Protein AF-A0A2K3LBH2-F1 (afdb_monomer_lite)

Foldseek 3Di:
DPPQDKAFLVNVVVPQDQLNDPQVPDPDHPVRVVVCCVVPPDDDDPDPCPVVVVVVPDDDDDPDDCPDGRGIGDDNDPQLAPDPPQPAQWEDQDPFWIWHDDQQWIWIAGNVVRDIDTDDGQQAFDADPDDDVPGPRSGDHRFAFRHWDDYPNWIWTAGPVGDIDIDD

Sequence (168 aa):
ENRITDTTAAEARRGKDIQGIPWDRLSISREKYRQTRLEQYKNYENIAQSGELSEKECKVTQKGGLYYDFWQNTRSVKSTILHFQLRNLVWSTSKHDVYLVAHYSIVHWSSLSSKRSEVLNVSGHVAPCEKHPGSLLEGFTQTQISTLAVRDNLLIAGGFQGELICKA

Structure (mmCIF, N/CA/C/O backbone):
data_AF-A0A2K3LBH2-F1
#
_entry.id   AF-A0A2K3LBH2-F1
#
loop_
_atom_site.group_PDB
_atom_site.id
_atom_site.type_symbol
_atom_site.label_atom_id
_atom_site.label_alt_id
_atom_site.label_comp_id
_atom_site.label_asym_id
_atom_site.label_entity_id
_atom_site.label_seq_id
_atom_site.pdbx_PDB_ins_code
_atom_site.Cartn_x
_atom_site.Cartn_y
_atom_site.Cartn_z
_atom_site.occupancy
_atom_site.B_iso_or_equiv
_atom_site.auth_seq_id
_atom_site.auth_comp_id
_atom_site.auth_asym_id
_atom_site.auth_atom_id
_atom_site.pdbx_PDB_model_num
ATOM 1 N N . GLU A 1 1 ? 1.708 -20.781 20.182 1.00 43.53 1 GLU A N 1
ATOM 2 C CA . GLU A 1 1 ? 1.486 -19.817 19.081 1.00 43.53 1 GLU A CA 1
ATOM 3 C C . GLU A 1 1 ? 0.213 -19.013 19.346 1.00 43.53 1 GLU A C 1
ATOM 5 O O . GLU A 1 1 ? -0.862 -19.596 19.395 1.00 43.53 1 GLU A O 1
ATOM 10 N N . ASN A 1 2 ? 0.300 -17.700 19.576 1.00 52.00 2 ASN A N 1
ATOM 11 C CA . ASN A 1 2 ? -0.896 -16.853 19.696 1.00 52.00 2 ASN A CA 1
ATOM 12 C C . ASN A 1 2 ? -1.405 -16.531 18.282 1.00 52.00 2 ASN A C 1
ATOM 14 O O . ASN A 1 2 ? -0.934 -15.578 17.660 1.00 52.00 2 ASN A O 1
ATOM 18 N N . ARG A 1 3 ? -2.339 -17.331 17.752 1.00 59.28 3 ARG A N 1
ATOM 19 C CA . ARG A 1 3 ? -3.054 -16.970 16.519 1.00 59.28 3 ARG A CA 1
ATOM 20 C C . ARG A 1 3 ? -3.804 -15.660 16.765 1.00 59.28 3 ARG A C 1
ATOM 22 O O . ARG A 1 3 ? -4.630 -15.579 17.667 1.00 59.28 3 ARG A O 1
ATOM 29 N N . ILE A 1 4 ? -3.500 -14.629 15.982 1.00 69.75 4 ILE A N 1
ATOM 30 C CA . ILE A 1 4 ? -4.265 -13.379 15.970 1.00 69.75 4 ILE A CA 1
ATOM 31 C C . ILE A 1 4 ? -5.590 -13.685 15.259 1.00 69.75 4 ILE A C 1
ATOM 33 O O . ILE A 1 4 ? -5.588 -14.055 14.090 1.00 69.75 4 ILE A O 1
ATOM 37 N N . THR A 1 5 ? -6.712 -13.611 15.975 1.00 81.19 5 THR A N 1
ATOM 38 C CA . THR A 1 5 ? -7.983 -14.235 15.567 1.00 81.19 5 THR A CA 1
ATOM 39 C C . THR A 1 5 ? -9.000 -13.288 14.930 1.00 81.19 5 THR A C 1
ATOM 41 O O . THR A 1 5 ? -10.082 -13.227 15.477 1.00 81.19 5 THR A O 1
ATOM 44 N N . ASP A 1 6 ? -8.732 -12.563 13.836 1.00 89.94 6 ASP A N 1
ATOM 45 C CA . ASP A 1 6 ? -9.714 -11.704 13.113 1.00 89.94 6 ASP A CA 1
ATOM 46 C C . ASP A 1 6 ? -10.703 -10.890 14.006 1.00 89.94 6 ASP A C 1
ATOM 48 O O . ASP A 1 6 ? -10.609 -10.845 15.232 1.00 89.94 6 ASP A O 1
ATOM 52 N N . THR A 1 7 ? -11.605 -10.105 13.439 1.00 92.31 7 THR A N 1
ATOM 53 C CA . THR A 1 7 ? -12.731 -9.557 14.213 1.00 92.31 7 THR A CA 1
ATOM 54 C C . THR A 1 7 ? -13.940 -9.526 13.300 1.00 92.31 7 THR A C 1
ATOM 56 O O . THR A 1 7 ? -13.929 -8.837 12.282 1.00 92.31 7 THR A O 1
ATOM 59 N N . THR A 1 8 ? -14.977 -10.282 13.647 1.00 93.25 8 THR A N 1
ATOM 60 C CA . THR A 1 8 ? -16.268 -10.259 12.946 1.00 93.25 8 THR A CA 1
ATOM 61 C C . THR A 1 8 ? -17.144 -9.109 13.444 1.00 93.25 8 THR A C 1
ATOM 63 O O . THR A 1 8 ? -16.997 -8.656 14.582 1.00 93.25 8 THR A O 1
ATOM 66 N N . ALA A 1 9 ? -18.121 -8.682 12.640 1.00 94.44 9 ALA A N 1
ATOM 67 C CA . ALA A 1 9 ? -19.131 -7.700 13.045 1.00 94.44 9 ALA A CA 1
ATOM 68 C C . ALA A 1 9 ? -19.820 -8.057 14.372 1.00 94.44 9 ALA A C 1
ATOM 70 O O . ALA A 1 9 ? -20.019 -7.204 15.236 1.00 94.44 9 ALA A O 1
ATOM 71 N N . ALA A 1 10 ? -20.163 -9.335 14.558 1.00 94.94 10 ALA A N 1
ATOM 72 C CA . ALA A 1 10 ? -20.833 -9.807 15.764 1.00 94.94 10 ALA A CA 1
ATOM 73 C C . ALA A 1 10 ? -19.939 -9.697 17.009 1.00 94.94 10 ALA A C 1
ATOM 75 O O . ALA A 1 10 ? -20.420 -9.320 18.074 1.00 94.94 10 ALA A O 1
ATOM 76 N N . GLU A 1 11 ? -18.645 -10.002 16.892 1.00 94.25 11 GLU A N 1
ATOM 77 C CA . GLU A 1 11 ? -17.693 -9.821 17.992 1.00 94.25 11 GLU A CA 1
ATOM 78 C C . GLU A 1 11 ? -17.433 -8.343 18.292 1.00 94.25 11 GLU A C 1
ATOM 80 O O . GLU A 1 11 ? -17.377 -7.969 19.462 1.00 94.25 11 GLU A O 1
ATOM 85 N N . ALA A 1 12 ? -17.319 -7.503 17.259 1.00 93.75 12 ALA A N 1
ATOM 86 C CA . ALA A 1 12 ? -17.156 -6.063 17.428 1.00 93.75 12 ALA A CA 1
ATOM 87 C C . ALA A 1 12 ? -18.339 -5.444 18.181 1.00 93.75 12 ALA A C 1
ATOM 89 O O . ALA A 1 12 ? -18.143 -4.685 19.129 1.00 93.75 12 ALA A O 1
ATOM 90 N N . ARG A 1 13 ? -19.572 -5.845 17.837 1.00 93.88 13 ARG A N 1
ATOM 91 C CA . ARG A 1 13 ? -20.789 -5.446 18.564 1.00 93.88 13 ARG A CA 1
ATOM 92 C C . ARG A 1 13 ? -20.813 -5.922 20.020 1.00 93.88 13 ARG A C 1
ATOM 94 O O . ARG A 1 13 ? -21.436 -5.273 20.850 1.00 93.88 13 ARG A O 1
ATOM 101 N N . ARG A 1 14 ? -20.113 -7.014 20.347 1.00 95.06 14 ARG A N 1
ATOM 102 C CA . ARG A 1 14 ? -19.908 -7.492 21.729 1.00 95.06 14 ARG A CA 1
ATOM 103 C C . ARG A 1 14 ? -18.727 -6.824 22.447 1.00 95.06 14 ARG A C 1
ATOM 105 O O . ARG A 1 14 ? -18.403 -7.219 23.560 1.00 95.06 14 ARG A O 1
ATOM 112 N N . GLY A 1 15 ? -18.077 -5.837 21.829 1.00 90.94 15 GLY A N 1
ATOM 113 C CA . GLY A 1 15 ? -16.992 -5.064 22.437 1.00 90.94 15 GLY A CA 1
ATOM 114 C C . GLY A 1 15 ? -15.575 -5.530 22.090 1.00 90.94 15 GLY A C 1
ATOM 115 O O . GLY A 1 15 ? -14.619 -4.928 22.577 1.00 90.94 15 GLY A O 1
ATOM 116 N N . LYS A 1 16 ? -15.396 -6.546 21.230 1.00 91.88 16 LYS A N 1
ATOM 117 C CA . LYS A 1 16 ? -14.061 -6.898 20.710 1.00 91.88 16 LYS A CA 1
ATOM 118 C C . LYS A 1 16 ? -13.539 -5.745 19.849 1.00 91.88 16 LYS A C 1
ATOM 120 O O . LYS A 1 16 ? -14.266 -5.190 19.029 1.00 91.88 16 LYS A O 1
ATOM 125 N N . ASP A 1 17 ? -12.273 -5.378 20.013 1.00 92.88 17 ASP A N 1
ATOM 126 C CA . ASP A 1 17 ? -11.684 -4.289 19.234 1.00 92.88 17 ASP A CA 1
ATOM 127 C C . ASP A 1 17 ? -11.667 -4.623 17.727 1.00 92.88 17 ASP A C 1
ATOM 129 O O . ASP A 1 17 ? -11.306 -5.730 17.320 1.00 92.88 17 ASP A O 1
ATOM 133 N N . ILE A 1 18 ? -12.050 -3.660 16.881 1.00 92.56 18 ILE A N 1
ATOM 134 C CA . ILE A 1 18 ? -12.141 -3.849 15.422 1.00 92.56 18 ILE A CA 1
ATOM 135 C C . ILE A 1 18 ? -10.771 -4.049 14.762 1.00 92.56 18 ILE A C 1
ATOM 137 O O . ILE A 1 18 ? -10.670 -4.755 13.766 1.00 92.56 18 ILE A O 1
ATOM 141 N N . GLN A 1 19 ? -9.699 -3.494 15.332 1.00 89.81 19 GLN A N 1
ATOM 142 C CA . GLN A 1 19 ? -8.308 -3.759 14.934 1.00 89.81 19 GLN A CA 1
ATOM 143 C C . GLN A 1 19 ? -7.758 -5.007 15.658 1.00 89.81 19 GLN A C 1
ATOM 145 O O . GLN A 1 19 ? -6.680 -5.519 15.346 1.00 89.81 19 GLN A O 1
ATOM 150 N N . GLY A 1 20 ? -8.534 -5.506 16.623 1.00 89.88 20 GLY A N 1
ATOM 151 C CA . GLY A 1 20 ? -8.258 -6.599 17.539 1.00 89.88 20 GLY A CA 1
ATOM 152 C C . GLY A 1 20 ? -6.989 -6.387 18.356 1.00 89.88 20 GLY A C 1
ATOM 153 O O . GLY A 1 20 ? -6.244 -7.341 18.600 1.00 89.88 20 GLY A O 1
ATOM 154 N N . ILE A 1 21 ? -6.751 -5.137 18.752 1.00 90.12 21 ILE A N 1
ATOM 155 C CA . ILE A 1 21 ? -5.731 -4.779 19.735 1.00 90.12 21 ILE A CA 1
ATOM 156 C C . ILE A 1 21 ? -6.101 -5.453 21.069 1.00 90.12 21 ILE A C 1
ATOM 158 O O . ILE A 1 21 ? -7.233 -5.283 21.533 1.00 90.12 21 ILE A O 1
ATOM 162 N N . PRO A 1 22 ? -5.189 -6.224 21.689 1.00 91.06 22 PRO A N 1
ATOM 163 C CA . PRO A 1 22 ? -5.449 -6.897 22.958 1.00 91.06 22 PRO A CA 1
ATOM 164 C C . PRO A 1 22 ? -5.274 -5.913 24.121 1.00 91.06 22 PRO A C 1
ATOM 166 O O . PRO A 1 22 ? -4.266 -5.941 24.826 1.00 91.06 22 PRO A O 1
ATOM 169 N N . TRP A 1 23 ? -6.229 -4.993 24.279 1.00 93.00 23 TRP A N 1
ATOM 170 C CA . TRP A 1 23 ? -6.195 -3.939 25.303 1.00 93.00 23 TRP A CA 1
ATOM 171 C C . TRP A 1 23 ? -6.051 -4.484 26.733 1.00 93.00 23 TRP A C 1
ATOM 173 O O . TRP A 1 23 ? -5.451 -3.824 27.572 1.00 93.00 23 TRP A O 1
ATOM 183 N N . ASP A 1 24 ? -6.533 -5.701 26.988 1.00 90.56 24 ASP A N 1
ATOM 184 C CA . ASP A 1 24 ? -6.398 -6.445 28.247 1.00 90.56 24 ASP A CA 1
ATOM 185 C C . ASP A 1 24 ? -4.945 -6.801 28.602 1.00 90.56 24 ASP A C 1
ATOM 187 O O . ASP A 1 24 ? -4.619 -6.995 29.770 1.00 90.56 24 ASP A O 1
ATOM 191 N N . ARG A 1 25 ? -4.064 -6.877 27.598 1.00 92.56 25 ARG A N 1
ATOM 192 C CA . ARG A 1 25 ? -2.637 -7.197 27.763 1.00 92.56 25 ARG A CA 1
ATOM 193 C C . ARG A 1 25 ? -1.744 -5.959 27.797 1.00 92.56 25 ARG A C 1
ATOM 195 O O . ARG A 1 25 ? -0.531 -6.093 27.947 1.00 92.56 25 ARG A O 1
ATOM 202 N N . LEU A 1 26 ? -2.314 -4.772 27.595 1.00 93.38 26 LEU A N 1
ATOM 203 C CA . LEU A 1 26 ? -1.588 -3.507 27.585 1.00 93.38 26 LEU A CA 1
ATOM 204 C C . LEU A 1 26 ? -1.733 -2.806 28.938 1.00 93.38 26 LEU A C 1
ATOM 206 O O . LEU A 1 26 ? -2.722 -2.962 29.643 1.00 93.38 26 LEU A O 1
ATOM 210 N N . SER A 1 27 ? -0.760 -1.966 29.283 1.00 95.12 27 SER A N 1
ATOM 211 C CA . SER A 1 27 ? -0.798 -1.133 30.494 1.00 95.12 27 SER A CA 1
ATOM 212 C C . SER A 1 27 ? -1.722 0.090 30.379 1.00 95.12 27 SER A C 1
ATOM 214 O O . SER A 1 27 ? -1.781 0.916 31.290 1.00 95.12 27 SER A O 1
ATOM 216 N N . ILE A 1 28 ? -2.428 0.240 29.255 1.00 95.06 28 ILE A N 1
ATOM 217 C CA . ILE A 1 28 ? -3.282 1.384 28.942 1.00 95.06 28 ILE A CA 1
ATOM 218 C C . ILE A 1 28 ? -4.614 0.901 28.372 1.00 95.06 28 ILE A C 1
ATOM 220 O O . ILE A 1 28 ? -4.652 0.017 27.517 1.00 95.06 28 ILE A O 1
ATOM 224 N N . SER A 1 29 ? -5.713 1.502 28.829 1.00 94.50 29 SER A N 1
ATOM 225 C CA . SER A 1 29 ? -7.028 1.245 28.249 1.00 94.50 29 SER A CA 1
ATOM 226 C C . SER A 1 29 ? -7.173 1.914 26.883 1.00 94.50 29 SER A C 1
ATOM 228 O O . SER A 1 29 ? -6.488 2.891 26.557 1.00 94.50 29 SER A O 1
ATOM 230 N N . ARG A 1 30 ? -8.129 1.422 26.094 1.00 93.56 30 ARG A N 1
ATOM 231 C CA . ARG A 1 30 ? -8.486 2.004 24.797 1.00 93.56 30 ARG A CA 1
ATOM 232 C C . ARG A 1 30 ? -8.877 3.476 24.922 1.00 93.56 30 ARG A C 1
ATOM 234 O O . ARG A 1 30 ? -8.470 4.300 24.103 1.00 93.56 30 ARG A O 1
ATOM 241 N N . GLU A 1 31 ? -9.654 3.806 25.947 1.00 94.25 31 GLU A N 1
ATOM 242 C CA . GLU A 1 31 ? -10.161 5.150 26.223 1.00 94.25 31 GLU A CA 1
ATOM 243 C C . GLU A 1 31 ? -9.008 6.102 26.533 1.00 94.25 31 GLU A C 1
ATOM 245 O O . GLU A 1 31 ? -8.910 7.168 25.923 1.00 94.25 31 GLU A O 1
ATOM 250 N N . LYS A 1 32 ? -8.090 5.683 27.413 1.00 95.75 32 LYS A N 1
ATOM 251 C CA . LYS A 1 32 ? -6.928 6.491 27.790 1.00 95.75 32 LYS A CA 1
ATOM 252 C C . LYS A 1 32 ? -5.983 6.686 26.607 1.00 95.75 32 LYS A C 1
ATOM 254 O O . LYS A 1 32 ? -5.549 7.806 26.362 1.00 95.75 32 LYS A O 1
ATOM 259 N N . TYR A 1 33 ? -5.735 5.640 25.816 1.00 94.81 33 TYR A N 1
ATOM 260 C CA . TYR A 1 33 ? -4.938 5.755 24.592 1.00 94.81 33 TYR A CA 1
ATOM 261 C C . TYR A 1 33 ? -5.563 6.741 23.596 1.00 94.81 33 TYR A C 1
ATOM 263 O O . TYR A 1 33 ? -4.871 7.599 23.046 1.00 94.81 33 TYR A O 1
ATOM 271 N N . ARG A 1 34 ? -6.886 6.663 23.385 1.00 93.25 34 ARG A N 1
ATOM 272 C CA . ARG A 1 34 ? -7.616 7.593 22.511 1.00 93.25 34 ARG A CA 1
ATOM 273 C C . ARG A 1 34 ? -7.505 9.034 23.007 1.00 93.25 34 ARG A C 1
ATOM 275 O O . ARG A 1 34 ? -7.292 9.916 22.182 1.00 93.25 34 ARG A O 1
ATOM 282 N N . GLN A 1 35 ? -7.641 9.266 24.311 1.00 95.94 35 GLN A N 1
ATOM 283 C CA . GLN A 1 35 ? -7.497 10.596 24.900 1.00 95.94 35 GLN A CA 1
ATOM 284 C C . GLN A 1 35 ? -6.091 11.158 24.667 1.00 95.94 35 GLN A C 1
ATOM 286 O O . GLN A 1 35 ? -5.957 12.226 24.075 1.00 95.94 35 GLN A O 1
ATOM 291 N N . THR A 1 36 ? -5.047 10.405 25.023 1.00 95.25 36 THR A N 1
ATOM 292 C CA . THR A 1 36 ? -3.654 10.824 24.800 1.00 95.25 36 THR A CA 1
ATOM 293 C C . THR A 1 36 ? -3.389 11.134 23.328 1.00 95.25 36 THR A C 1
ATOM 295 O O . THR A 1 36 ? -2.743 12.127 23.005 1.00 95.25 36 THR A O 1
ATOM 298 N N . ARG A 1 37 ? -3.938 10.330 22.411 1.00 93.12 37 ARG A N 1
ATOM 299 C CA . ARG A 1 37 ? -3.818 10.569 20.969 1.00 93.12 37 ARG A CA 1
ATOM 300 C C . ARG A 1 37 ? -4.539 11.843 20.530 1.00 93.12 37 ARG A C 1
ATOM 302 O O . ARG A 1 37 ? -4.050 12.496 19.629 1.00 93.12 37 ARG A O 1
ATOM 309 N N . LEU A 1 38 ? -5.669 12.220 21.121 1.00 91.62 38 LEU A N 1
ATOM 310 C CA . LEU A 1 38 ? -6.335 13.489 20.788 1.00 91.62 38 LEU A CA 1
ATOM 311 C C . LEU A 1 38 ? -5.560 14.710 21.298 1.00 91.62 38 LEU A C 1
ATOM 313 O O . LEU A 1 38 ? -5.564 15.741 20.640 1.00 91.62 38 LEU A O 1
ATOM 317 N N . GLU A 1 39 ? -4.891 14.584 22.441 1.00 93.69 39 GLU A N 1
ATOM 318 C CA . GLU A 1 39 ? -4.144 15.682 23.065 1.00 93.69 39 GLU A CA 1
ATOM 319 C C . GLU A 1 39 ? -2.757 15.887 22.439 1.00 93.69 39 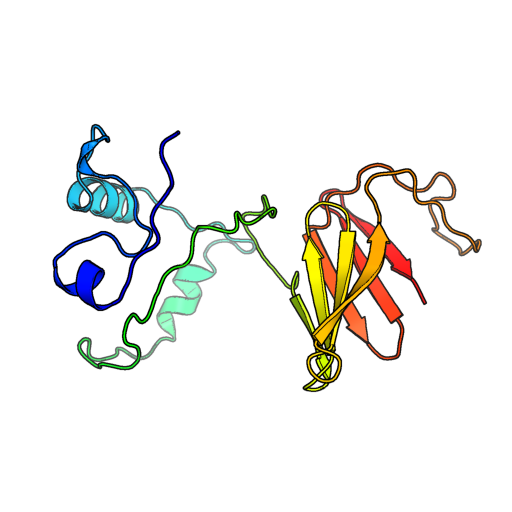GLU A C 1
ATOM 321 O O . GLU A 1 39 ? -2.292 17.016 22.306 1.00 93.69 39 GLU A O 1
ATOM 326 N N . GLN A 1 40 ? -2.077 14.798 22.070 1.00 93.31 40 GLN A N 1
ATOM 327 C CA . GLN A 1 40 ? -0.659 14.837 21.698 1.00 93.31 40 GLN A CA 1
ATOM 328 C C . GLN A 1 40 ? -0.394 14.623 20.207 1.00 93.31 40 GLN A C 1
ATOM 330 O O . GLN A 1 40 ? 0.706 14.920 19.736 1.00 93.31 40 GLN A O 1
ATOM 335 N N . TYR A 1 41 ? -1.351 14.079 19.451 1.00 88.50 41 TYR A N 1
ATOM 336 C CA . TYR A 1 41 ? -1.118 13.774 18.043 1.00 88.50 41 TYR A CA 1
ATOM 337 C C . TYR A 1 41 ? -1.035 15.051 17.213 1.00 88.50 41 TYR A C 1
ATOM 339 O O . TYR A 1 41 ? -1.963 15.855 17.183 1.00 88.50 41 TYR A O 1
ATOM 347 N N . LYS A 1 42 ? 0.068 15.186 16.480 1.00 84.81 42 LYS A N 1
ATOM 348 C CA . LYS A 1 42 ? 0.252 16.217 15.464 1.00 84.81 42 LYS A CA 1
ATOM 349 C C . LYS A 1 42 ? 0.293 15.547 14.100 1.00 84.81 42 LYS A C 1
ATOM 351 O O . LYS A 1 42 ? 1.034 14.580 13.909 1.00 84.81 42 LYS A O 1
ATOM 356 N N . ASN A 1 43 ? -0.517 16.046 13.170 1.00 82.19 43 ASN A N 1
ATOM 357 C CA . ASN A 1 43 ? -0.462 15.591 11.787 1.00 82.19 43 ASN A CA 1
ATOM 358 C C . ASN A 1 43 ? 0.912 15.921 11.199 1.00 82.19 43 ASN A C 1
ATOM 360 O O . ASN A 1 43 ? 1.473 16.984 11.460 1.00 82.19 43 ASN A O 1
ATOM 364 N N . TYR A 1 44 ? 1.436 15.010 10.386 1.00 82.38 44 TYR A N 1
ATOM 365 C CA . TYR A 1 44 ? 2.530 15.358 9.495 1.00 82.38 44 TYR A CA 1
ATOM 366 C C . TYR A 1 44 ? 1.977 16.237 8.373 1.00 82.38 44 TYR A C 1
ATOM 368 O O . TYR A 1 44 ? 1.008 15.857 7.712 1.00 82.38 44 TYR A O 1
ATOM 376 N N . GLU A 1 45 ? 2.614 17.376 8.131 1.00 83.06 45 GLU A N 1
ATOM 377 C CA . GLU A 1 45 ? 2.213 18.312 7.090 1.00 83.06 45 GLU A CA 1
ATOM 378 C C . GLU A 1 45 ? 3.384 18.575 6.140 1.00 83.06 45 GLU A C 1
ATOM 380 O O . GLU A 1 45 ? 4.473 18.942 6.573 1.00 83.06 45 GLU A O 1
ATOM 385 N N . ASN A 1 46 ? 3.153 18.407 4.832 1.00 81.31 46 ASN A N 1
ATOM 386 C CA . ASN A 1 46 ? 4.114 18.831 3.803 1.00 81.31 46 ASN A CA 1
ATOM 387 C C . ASN A 1 46 ? 4.155 20.363 3.669 1.00 81.31 46 ASN A C 1
ATOM 389 O O . ASN A 1 46 ? 5.179 20.930 3.303 1.00 81.31 46 ASN A O 1
ATOM 393 N N . ILE A 1 47 ? 3.020 21.019 3.936 1.00 85.81 47 ILE A N 1
ATOM 394 C CA . ILE A 1 47 ? 2.853 22.472 3.928 1.00 85.81 47 ILE A CA 1
ATOM 395 C C . ILE A 1 47 ? 2.392 22.864 5.325 1.00 85.81 47 ILE A C 1
ATOM 397 O O . ILE A 1 47 ? 1.352 22.382 5.781 1.00 85.81 47 ILE A O 1
ATOM 401 N N . ALA A 1 48 ? 3.161 23.726 5.986 1.00 87.75 48 ALA A N 1
ATOM 402 C CA . ALA A 1 48 ? 2.852 24.178 7.335 1.00 87.75 48 ALA A CA 1
ATOM 403 C C . ALA A 1 48 ? 1.422 24.737 7.422 1.00 87.75 48 ALA A C 1
ATOM 405 O O . ALA A 1 48 ? 1.011 25.529 6.574 1.00 87.75 48 ALA A O 1
ATOM 406 N N . GLN A 1 49 ? 0.686 24.322 8.454 1.00 84.75 49 GLN A N 1
ATOM 407 C CA . GLN A 1 49 ? -0.683 24.747 8.772 1.00 84.75 49 GLN A CA 1
ATOM 408 C C . GLN A 1 49 ? -1.743 24.340 7.737 1.00 84.75 49 GLN A C 1
ATOM 410 O O . GLN A 1 49 ? -2.870 24.834 7.777 1.00 84.75 49 GLN A O 1
ATOM 415 N N . SER A 1 50 ? -1.429 23.433 6.809 1.00 85.38 50 SER A N 1
ATOM 416 C CA . SER A 1 50 ? -2.379 23.014 5.766 1.00 85.38 50 SER A CA 1
ATOM 417 C C . SER A 1 50 ? -3.676 22.413 6.321 1.00 85.38 50 SER A C 1
ATOM 419 O O . SER A 1 50 ? -4.743 22.661 5.753 1.00 85.38 50 SER A O 1
ATOM 421 N N . GLY A 1 51 ? -3.623 21.678 7.436 1.00 81.88 51 GLY A N 1
ATOM 422 C CA . GLY A 1 51 ? -4.816 21.148 8.097 1.00 81.88 51 GLY A CA 1
ATOM 423 C C . GLY A 1 51 ? -5.719 22.252 8.651 1.00 81.88 51 GLY A C 1
ATOM 424 O O . GLY A 1 51 ? -6.905 22.294 8.326 1.00 81.88 51 GLY A O 1
ATOM 425 N N . GLU A 1 52 ? -5.146 23.180 9.421 1.00 81.81 52 GLU A N 1
ATOM 426 C CA . GLU A 1 52 ? -5.872 24.304 10.038 1.00 81.81 52 GLU A CA 1
ATOM 427 C C . GLU A 1 52 ? -6.481 25.250 8.994 1.00 81.81 52 GLU A C 1
ATOM 429 O O . GLU A 1 52 ? -7.591 25.759 9.168 1.00 81.81 52 GLU A O 1
ATOM 434 N N . LEU A 1 53 ? -5.766 25.489 7.891 1.00 82.94 53 LEU A N 1
ATOM 435 C CA . LEU A 1 53 ? -6.262 26.315 6.791 1.00 82.94 53 LEU A CA 1
ATOM 436 C C . LEU A 1 53 ? -7.434 25.644 6.062 1.00 82.94 53 LEU A C 1
ATOM 438 O O . LEU A 1 53 ? -8.395 26.330 5.718 1.00 82.94 53 LEU A O 1
ATOM 442 N N . SER A 1 54 ? -7.391 24.319 5.886 1.00 76.44 54 SER A N 1
ATOM 443 C CA . SER A 1 54 ? -8.451 23.551 5.212 1.00 76.44 54 SER A CA 1
ATOM 444 C C . SER A 1 54 ? -9.721 23.406 6.059 1.00 76.44 54 SER A C 1
ATOM 446 O O . SER A 1 54 ? -10.828 23.314 5.527 1.00 76.44 54 SER A O 1
ATOM 448 N N . GLU A 1 55 ? -9.591 23.393 7.388 1.00 71.31 55 GLU A N 1
ATOM 449 C CA . GLU A 1 55 ? -10.725 23.228 8.307 1.00 71.31 55 GLU A CA 1
ATOM 450 C C . GLU A 1 55 ? -11.739 24.380 8.194 1.00 71.31 55 GLU A C 1
ATOM 452 O O . GLU A 1 55 ? -12.943 24.171 8.358 1.00 71.31 55 GLU A O 1
ATOM 457 N N . LYS A 1 56 ? -11.279 25.578 7.809 1.00 62.59 56 LYS A N 1
ATOM 458 C CA . LYS A 1 56 ? -12.115 26.780 7.651 1.00 62.59 56 LYS A CA 1
ATOM 459 C C . LYS A 1 56 ? -13.135 26.689 6.509 1.00 62.59 56 LYS A C 1
ATOM 461 O O . LYS A 1 56 ? -14.085 27.467 6.499 1.00 62.59 56 LYS A O 1
ATOM 466 N N . GLU A 1 57 ? -12.981 25.743 5.582 1.00 69.31 57 GLU A N 1
ATOM 467 C CA . GLU A 1 57 ? -13.893 25.561 4.440 1.00 69.31 57 GLU A CA 1
ATOM 468 C C . GLU A 1 57 ? -14.892 24.402 4.623 1.00 69.31 57 GLU A C 1
ATOM 470 O O . GLU A 1 57 ? -15.796 24.209 3.804 1.00 69.31 57 GLU A O 1
ATOM 475 N N . CYS A 1 58 ? -14.779 23.620 5.701 1.00 73.44 58 CYS A N 1
ATOM 476 C CA . CYS A 1 58 ? -15.641 22.459 5.913 1.00 73.44 58 CYS A CA 1
ATOM 477 C C . CYS A 1 58 ? -17.023 22.849 6.464 1.00 73.44 58 CYS A C 1
ATOM 479 O O . CYS A 1 58 ? -17.149 23.485 7.510 1.00 73.44 58 CYS A O 1
ATOM 481 N N . LYS A 1 59 ? -18.097 22.394 5.803 1.00 80.62 59 LYS A N 1
ATOM 482 C CA . LYS A 1 59 ? -19.465 22.527 6.333 1.00 80.62 59 LYS A CA 1
ATOM 483 C C . LYS A 1 59 ? -19.616 21.694 7.606 1.00 80.62 59 LYS A C 1
ATOM 485 O O . LYS A 1 59 ? -19.290 20.508 7.617 1.00 80.62 59 LYS A O 1
ATOM 490 N N . VAL A 1 60 ? -20.178 22.291 8.657 1.00 79.62 60 VAL A N 1
ATOM 491 C CA . VAL A 1 60 ? -20.532 21.567 9.886 1.00 79.62 60 VAL A CA 1
ATOM 492 C C . VAL A 1 60 ? -21.559 20.483 9.549 1.00 79.62 60 VAL A C 1
ATOM 494 O O . VAL A 1 60 ? -22.609 20.768 8.975 1.00 79.62 60 VAL A O 1
ATOM 497 N N . THR A 1 61 ? -21.257 19.233 9.900 1.00 79.12 61 THR A N 1
ATOM 498 C CA . THR A 1 61 ? -22.135 18.081 9.656 1.00 79.12 61 THR A CA 1
ATOM 499 C C . THR A 1 61 ? -22.739 17.568 10.960 1.00 79.12 61 THR A C 1
ATOM 501 O O . THR A 1 61 ? -22.105 17.593 12.017 1.00 79.12 61 THR A O 1
ATOM 504 N N . GLN A 1 62 ? -23.984 17.090 10.897 1.00 83.81 62 GLN A N 1
ATOM 505 C CA . GLN A 1 62 ? -24.605 16.410 12.030 1.00 83.81 62 GLN A CA 1
ATOM 506 C C . GLN A 1 62 ? -23.991 15.016 12.192 1.00 83.81 62 GLN A C 1
ATOM 508 O O . GLN A 1 62 ? -23.953 14.215 11.256 1.00 83.81 62 GLN A O 1
ATOM 513 N N . LYS A 1 63 ? -23.503 14.725 13.398 1.00 82.56 63 LYS A N 1
ATOM 514 C CA . LYS A 1 63 ? -23.011 13.393 13.767 1.00 82.56 63 LYS A CA 1
ATOM 515 C C . LYS A 1 63 ? -24.200 12.442 13.950 1.00 82.56 63 LYS A C 1
ATOM 517 O O . LYS A 1 63 ? -25.268 12.873 14.365 1.00 82.56 63 LYS A O 1
ATOM 522 N N . GLY A 1 64 ? -23.996 11.149 13.690 1.00 80.81 64 GLY A N 1
ATOM 523 C CA . GLY A 1 64 ? -24.995 10.098 13.949 1.00 80.81 64 GLY A CA 1
ATOM 524 C C . GLY A 1 64 ? -25.551 9.396 12.708 1.00 80.81 64 GLY A C 1
ATOM 525 O O . GLY A 1 64 ? -26.278 8.419 12.849 1.00 80.81 64 GLY A O 1
ATOM 526 N N . GLY A 1 65 ? -25.184 9.836 11.500 1.00 83.81 65 GLY A N 1
ATOM 527 C CA . GLY A 1 65 ? -25.505 9.097 10.278 1.00 83.81 65 GLY A CA 1
ATOM 528 C C . GLY A 1 65 ? -24.785 7.744 10.220 1.00 83.81 65 GLY A C 1
ATOM 529 O O . GLY A 1 65 ? -23.578 7.664 10.456 1.00 83.81 65 GLY A O 1
ATOM 530 N N . LEU A 1 66 ? -25.523 6.686 9.879 1.00 82.44 66 LEU A N 1
ATOM 531 C CA . LEU A 1 66 ? -24.987 5.346 9.631 1.00 82.44 66 LEU A CA 1
ATOM 532 C C . LEU A 1 66 ? -24.613 5.214 8.151 1.00 82.44 66 LEU A C 1
ATOM 534 O O . LEU A 1 66 ? -25.386 4.706 7.346 1.00 82.44 66 LEU A O 1
ATOM 538 N N . TYR A 1 67 ? -23.435 5.716 7.788 1.00 86.44 67 TYR A N 1
ATOM 539 C CA . TYR A 1 67 ? -22.933 5.629 6.410 1.00 86.44 67 TYR A CA 1
ATOM 540 C C . TYR A 1 67 ? -22.200 4.315 6.126 1.00 86.44 67 TYR A C 1
ATOM 542 O O . TYR A 1 67 ? -22.234 3.811 5.009 1.00 86.44 67 TYR A O 1
ATOM 550 N N . TYR A 1 68 ? -21.542 3.763 7.145 1.00 87.69 68 TYR A N 1
ATOM 551 C CA . TYR A 1 68 ? -20.752 2.543 7.053 1.00 87.69 68 TYR A CA 1
ATOM 552 C C . TYR A 1 68 ? -20.997 1.696 8.300 1.00 87.69 68 TYR A C 1
ATOM 554 O O . TYR A 1 68 ? -21.028 2.237 9.407 1.00 87.69 68 TYR A O 1
ATOM 562 N N . ASP A 1 69 ? -21.134 0.383 8.122 1.00 88.81 69 ASP A N 1
ATOM 563 C CA . ASP A 1 69 ? -21.138 -0.586 9.219 1.00 88.81 69 ASP A CA 1
ATOM 564 C C . ASP A 1 69 ? -19.877 -1.452 9.145 1.00 88.81 69 ASP A C 1
ATOM 566 O O . ASP A 1 69 ? -19.358 -1.753 8.064 1.00 88.81 69 ASP A O 1
ATOM 570 N N . PHE A 1 70 ? -19.354 -1.837 10.304 1.00 91.12 70 PHE A N 1
ATOM 571 C CA . PHE A 1 70 ? -18.181 -2.694 10.367 1.00 91.12 70 PHE A CA 1
ATOM 572 C C . PHE A 1 70 ? -18.572 -4.128 10.000 1.00 91.12 70 PHE A C 1
ATOM 574 O O . PHE A 1 70 ? -19.350 -4.769 10.705 1.00 91.12 70 PHE A O 1
ATOM 581 N N . TRP A 1 71 ? -17.991 -4.654 8.922 1.00 91.50 71 TRP A N 1
ATOM 582 C CA . TRP A 1 71 ? -18.215 -6.036 8.499 1.00 91.50 71 TRP A CA 1
ATOM 583 C C . TRP A 1 71 ? -17.201 -6.994 9.135 1.00 91.50 71 TRP A C 1
ATOM 585 O O . TRP A 1 71 ? -17.567 -7.885 9.907 1.00 91.50 71 TRP A O 1
ATOM 595 N N . GLN A 1 72 ? -15.923 -6.846 8.798 1.00 91.00 72 GLN A N 1
ATOM 596 C CA . GLN A 1 72 ? -14.877 -7.757 9.243 1.00 91.00 72 GLN A CA 1
ATOM 597 C C . GLN A 1 72 ? -13.509 -7.087 9.153 1.00 91.00 72 GLN A C 1
ATOM 599 O O . GLN A 1 72 ? -13.262 -6.268 8.270 1.00 91.00 72 GLN A O 1
ATOM 604 N N . ASN A 1 73 ? -12.606 -7.482 10.045 1.00 90.00 73 ASN A N 1
ATOM 605 C CA . ASN A 1 73 ? -11.180 -7.229 9.908 1.00 90.00 73 ASN A CA 1
ATOM 606 C C . ASN A 1 73 ? -10.422 -8.558 9.884 1.00 90.00 73 ASN A C 1
ATOM 608 O O . ASN A 1 73 ? -10.437 -9.299 10.875 1.00 90.00 73 ASN A O 1
ATOM 612 N N . THR A 1 74 ? -9.754 -8.833 8.767 1.00 87.25 74 THR A N 1
ATOM 613 C CA . THR A 1 74 ? -8.917 -10.019 8.597 1.00 87.25 74 THR A CA 1
ATOM 614 C C . THR A 1 74 ? -7.456 -9.675 8.822 1.00 87.25 74 THR A C 1
ATOM 616 O O . THR A 1 74 ? -6.905 -8.772 8.200 1.00 87.25 74 THR A O 1
ATOM 619 N N . ARG A 1 75 ? -6.827 -10.410 9.736 1.00 83.31 75 ARG A N 1
ATOM 620 C CA . ARG A 1 75 ? -5.451 -10.189 10.209 1.00 83.31 75 ARG A CA 1
ATOM 621 C C . ARG A 1 75 ? -4.570 -11.419 10.016 1.00 83.31 75 ARG A C 1
ATOM 623 O O . ARG A 1 75 ? -3.410 -11.418 10.426 1.00 83.31 75 ARG A O 1
ATOM 630 N N . SER A 1 76 ? -5.120 -12.462 9.396 1.00 80.69 76 SER A N 1
ATOM 631 C CA . SER A 1 76 ? -4.383 -13.655 8.976 1.00 80.69 76 SER A CA 1
ATOM 632 C C . SER A 1 76 ? -3.246 -13.316 8.007 1.00 80.69 76 SER A C 1
ATOM 634 O O . SER A 1 76 ? -2.198 -13.958 8.045 1.00 80.69 76 SER A O 1
ATOM 636 N N . VAL A 1 77 ? -3.422 -12.273 7.189 1.00 77.50 77 VAL A N 1
ATOM 637 C CA . VAL A 1 77 ? -2.401 -11.742 6.283 1.00 77.50 77 VAL A CA 1
ATOM 638 C C . VAL A 1 77 ? -1.835 -10.457 6.874 1.00 77.50 77 VAL A C 1
ATOM 640 O O . VAL A 1 77 ? -2.560 -9.491 7.109 1.00 77.50 77 VAL A O 1
ATOM 643 N N . LYS A 1 78 ? -0.525 -10.435 7.124 1.00 76.06 78 LYS A N 1
ATOM 644 C CA . LYS A 1 78 ? 0.165 -9.228 7.588 1.00 76.06 78 LYS A CA 1
ATOM 645 C C . LYS A 1 78 ? 0.479 -8.331 6.396 1.00 76.06 78 LYS A C 1
ATOM 647 O O . LYS A 1 78 ? 1.031 -8.803 5.405 1.00 76.06 78 LYS A O 1
ATOM 652 N N . SER A 1 79 ? 0.174 -7.040 6.520 1.00 74.81 79 SER A N 1
ATOM 653 C CA . SER A 1 79 ? 0.681 -6.048 5.570 1.00 74.81 79 SER A CA 1
ATOM 654 C C . SER A 1 79 ? 2.207 -6.050 5.608 1.00 74.81 79 SER A C 1
ATOM 656 O O . SER A 1 79 ? 2.810 -6.040 6.682 1.00 74.81 79 SER A O 1
ATOM 658 N N . THR A 1 80 ? 2.825 -6.064 4.433 1.00 77.25 80 THR A N 1
ATOM 659 C CA . THR A 1 80 ? 4.283 -6.039 4.269 1.00 77.25 80 THR A CA 1
ATOM 660 C C . THR A 1 80 ? 4.816 -4.616 4.134 1.00 77.25 80 THR A C 1
ATOM 662 O O . THR A 1 80 ? 6.012 -4.428 3.936 1.00 77.25 80 THR A O 1
ATOM 665 N N . ILE A 1 81 ? 3.931 -3.618 4.167 1.00 72.31 81 ILE A N 1
ATOM 666 C CA . ILE A 1 81 ? 4.263 -2.236 3.848 1.00 72.31 81 ILE A CA 1
ATOM 667 C C . ILE A 1 81 ? 4.567 -1.472 5.138 1.00 72.31 81 ILE A C 1
ATOM 669 O O . ILE A 1 81 ? 3.715 -1.351 6.017 1.00 72.31 81 ILE A O 1
ATOM 673 N N . LEU A 1 82 ? 5.779 -0.924 5.215 1.00 69.25 82 LEU A N 1
ATOM 674 C CA . LEU A 1 82 ? 6.314 -0.169 6.353 1.00 69.25 82 LEU A CA 1
ATOM 675 C C . LEU A 1 82 ? 6.358 1.344 6.063 1.00 69.25 82 LEU A C 1
ATOM 677 O O . LEU A 1 82 ? 7.346 2.004 6.367 1.00 69.25 82 LEU A O 1
ATOM 681 N N . HIS A 1 83 ? 5.317 1.914 5.445 1.00 67.00 83 HIS A N 1
ATOM 682 C CA . HIS A 1 83 ? 5.295 3.341 5.097 1.00 67.00 83 HIS A CA 1
ATOM 683 C C . HIS A 1 83 ? 4.137 4.081 5.767 1.00 67.00 83 HIS A C 1
ATOM 685 O O . HIS A 1 83 ? 2.993 3.640 5.698 1.00 67.00 83 HIS A O 1
ATOM 691 N N . PHE A 1 84 ? 4.419 5.229 6.389 1.00 64.88 84 PHE A N 1
ATOM 692 C CA . PHE A 1 84 ? 3.401 6.045 7.065 1.00 64.88 84 PHE A CA 1
ATOM 693 C C . PHE A 1 84 ? 2.580 6.913 6.094 1.00 64.88 84 PHE A C 1
ATOM 695 O O . PHE A 1 84 ? 1.532 7.428 6.475 1.00 64.88 84 PHE A O 1
ATOM 702 N N . GLN A 1 85 ? 3.006 7.037 4.830 1.00 62.53 85 GLN A N 1
ATOM 703 C CA . GLN A 1 85 ? 2.236 7.668 3.755 1.00 62.53 85 GLN A CA 1
ATOM 704 C C . GLN A 1 85 ? 1.984 6.662 2.627 1.00 62.53 85 GLN A C 1
ATOM 706 O O . GLN A 1 85 ? 2.602 6.722 1.570 1.00 62.53 85 GLN A O 1
ATOM 711 N N . LEU A 1 86 ? 1.109 5.686 2.869 1.00 62.41 86 LEU A N 1
ATOM 712 C CA . LEU A 1 86 ? 0.714 4.653 1.902 1.00 62.41 86 LEU A CA 1
ATOM 713 C C . LEU A 1 86 ? 0.012 5.262 0.673 1.00 62.41 86 LEU A C 1
ATOM 715 O O . LEU A 1 86 ? -1.213 5.220 0.568 1.00 62.41 86 LEU A O 1
ATOM 719 N N . ARG A 1 87 ? 0.762 5.857 -0.254 1.00 72.75 87 ARG A N 1
ATOM 720 C CA . ARG A 1 87 ? 0.209 6.459 -1.468 1.00 72.75 87 ARG A CA 1
ATOM 721 C C . ARG A 1 87 ? 0.509 5.546 -2.648 1.00 72.75 87 ARG A C 1
ATOM 723 O O . ARG A 1 87 ? 1.655 5.199 -2.893 1.00 72.75 87 ARG A O 1
ATOM 730 N N . ASN A 1 88 ? -0.546 5.166 -3.366 1.00 85.81 88 ASN A N 1
ATOM 731 C CA . ASN A 1 88 ? -0.469 4.523 -4.680 1.00 85.81 88 ASN A CA 1
ATOM 732 C C . ASN A 1 88 ? 0.359 3.224 -4.720 1.00 85.81 88 ASN A C 1
ATOM 734 O O . ASN A 1 88 ? 1.115 3.002 -5.652 1.00 85.81 88 ASN A O 1
ATOM 738 N N . LEU A 1 89 ? 0.226 2.351 -3.716 1.00 90.56 89 LEU A N 1
ATOM 739 C CA . LEU A 1 89 ? 0.842 1.008 -3.719 1.00 90.56 89 LEU A CA 1
ATOM 740 C C . LEU A 1 89 ? -0.081 -0.078 -4.289 1.00 90.56 89 LEU A C 1
ATOM 742 O O . LEU A 1 89 ? 0.296 -1.247 -4.360 1.00 90.56 89 LEU A O 1
ATOM 746 N N . VAL A 1 90 ? -1.293 0.320 -4.675 1.00 92.38 90 VAL A N 1
ATOM 747 C CA . VAL A 1 90 ? -2.272 -0.479 -5.404 1.00 92.38 90 VAL A CA 1
ATOM 748 C C . VAL A 1 90 ? -2.744 0.368 -6.579 1.00 92.38 90 VAL A C 1
ATOM 750 O O . VAL A 1 90 ? -3.090 1.535 -6.389 1.00 92.38 90 VAL A O 1
ATOM 753 N N . TRP A 1 91 ? -2.744 -0.200 -7.779 1.00 95.31 91 TRP A N 1
ATOM 754 C CA . TRP A 1 91 ? -3.084 0.506 -9.008 1.00 95.31 91 TRP A CA 1
ATOM 755 C C . TRP A 1 91 ? -3.891 -0.387 -9.942 1.00 95.31 91 TRP A C 1
ATOM 757 O O . TRP A 1 91 ? -3.483 -1.506 -10.233 1.00 95.31 91 TRP A O 1
ATOM 767 N N . SER A 1 92 ? -5.028 0.095 -10.434 1.00 95.50 92 SER A N 1
ATOM 768 C CA . SER A 1 92 ? -5.845 -0.638 -11.403 1.00 95.50 92 SER A CA 1
ATOM 769 C C . SER A 1 92 ? -5.695 -0.037 -12.796 1.00 95.50 92 SER A C 1
ATOM 771 O O . SER A 1 92 ? -5.936 1.158 -12.968 1.00 95.50 92 SER A O 1
ATOM 773 N N . THR A 1 93 ? -5.355 -0.850 -13.794 1.00 95.62 93 THR A N 1
ATOM 774 C CA . THR A 1 93 ? -5.357 -0.422 -15.208 1.00 95.62 93 THR A CA 1
ATOM 775 C C . THR A 1 93 ? -6.690 -0.716 -15.895 1.00 95.62 93 THR A C 1
ATOM 777 O O . THR A 1 93 ? -7.019 -0.102 -16.907 1.00 95.62 93 THR A O 1
ATOM 780 N N . SER A 1 94 ? -7.484 -1.629 -15.331 1.00 95.12 94 SER A N 1
ATOM 781 C CA . SER A 1 94 ? -8.819 -1.993 -15.801 1.00 95.12 94 SER A CA 1
ATOM 782 C C . SER A 1 94 ? -9.689 -2.446 -14.617 1.00 95.12 94 SER A C 1
ATOM 784 O O . SER A 1 94 ? -9.232 -2.502 -13.476 1.00 95.12 94 SER A O 1
ATOM 786 N N . LYS A 1 95 ? -10.948 -2.828 -14.873 1.00 95.75 95 LYS A N 1
ATOM 787 C CA . LYS A 1 95 ? -11.815 -3.471 -13.861 1.00 95.75 95 LYS A CA 1
ATOM 788 C C . LYS A 1 95 ? -11.292 -4.836 -13.398 1.00 95.75 95 LYS A C 1
ATOM 790 O O . LYS A 1 95 ? -11.761 -5.364 -12.391 1.00 95.75 95 LYS A O 1
ATOM 795 N N . HIS A 1 96 ? -10.382 -5.427 -14.165 1.00 96.69 96 HIS A N 1
ATOM 796 C CA . HIS A 1 96 ? -9.923 -6.795 -13.981 1.00 96.69 96 HIS A CA 1
ATOM 797 C C . HIS A 1 96 ? -8.460 -6.899 -13.586 1.00 96.69 96 HIS A C 1
ATOM 799 O O . HIS A 1 96 ? -8.067 -7.948 -13.088 1.00 96.69 96 HIS A O 1
ATOM 805 N N . ASP A 1 97 ? -7.687 -5.834 -13.769 1.00 96.44 97 ASP A N 1
ATOM 806 C CA . ASP A 1 97 ? -6.240 -5.840 -13.618 1.00 96.44 97 ASP A CA 1
ATOM 807 C C . ASP A 1 97 ? -5.823 -4.910 -12.490 1.00 96.44 97 ASP A C 1
ATOM 809 O O . ASP A 1 97 ? -6.051 -3.698 -12.544 1.00 96.44 97 ASP A O 1
ATOM 813 N N . VAL A 1 98 ? -5.200 -5.497 -11.469 1.00 96.62 98 VAL A N 1
ATOM 814 C CA . VAL A 1 98 ? -4.706 -4.787 -10.292 1.00 96.62 98 VAL A CA 1
ATOM 815 C C . VAL A 1 98 ? -3.229 -5.090 -10.107 1.00 96.62 98 VAL A C 1
ATOM 817 O O . VAL A 1 98 ? -2.813 -6.245 -10.083 1.00 96.62 98 VAL A O 1
ATOM 820 N N . TYR A 1 99 ? -2.441 -4.041 -9.934 1.00 96.31 99 TYR A N 1
ATOM 821 C CA . TYR A 1 99 ? -1.033 -4.090 -9.585 1.00 96.31 99 TYR A CA 1
ATOM 822 C C . TYR A 1 99 ? -0.891 -3.698 -8.123 1.00 96.31 99 TYR A C 1
ATOM 824 O O . TYR A 1 99 ? -1.482 -2.711 -7.688 1.00 96.31 99 TYR A O 1
ATOM 832 N N . LEU A 1 100 ? -0.127 -4.465 -7.356 1.00 93.56 100 LEU A N 1
ATOM 833 C CA . LEU A 1 100 ? 0.102 -4.204 -5.941 1.00 93.56 100 LEU A CA 1
ATOM 834 C C . LEU A 1 100 ? 1.550 -4.481 -5.549 1.00 93.56 100 LEU A C 1
ATOM 836 O O . LEU A 1 100 ? 2.202 -5.359 -6.118 1.00 93.56 100 LEU A O 1
ATOM 840 N N . VAL A 1 101 ? 2.034 -3.761 -4.541 1.00 91.81 101 VAL A N 1
ATOM 841 C CA . VAL A 1 101 ? 3.317 -4.067 -3.897 1.00 91.81 101 VAL A CA 1
ATOM 842 C C . VAL A 1 101 ? 3.130 -5.148 -2.841 1.00 91.81 101 VAL A C 1
ATOM 844 O O . VAL A 1 101 ? 2.265 -5.042 -1.971 1.00 91.81 101 VAL A O 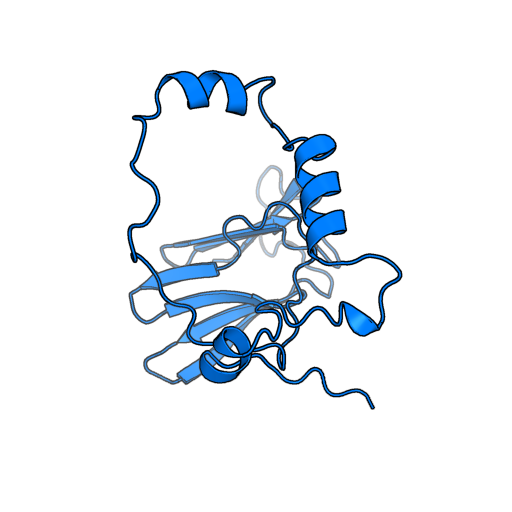1
ATOM 847 N N . ALA A 1 102 ? 3.982 -6.166 -2.890 1.00 88.69 102 ALA A N 1
ATOM 848 C CA . ALA A 1 102 ? 4.109 -7.199 -1.874 1.00 88.69 102 ALA A CA 1
ATOM 849 C C . ALA A 1 102 ? 5.598 -7.430 -1.584 1.00 88.69 102 ALA A C 1
ATOM 851 O O . ALA A 1 102 ? 6.333 -7.933 -2.431 1.00 88.69 102 ALA A O 1
ATOM 852 N N . HIS A 1 103 ? 6.046 -7.078 -0.378 1.00 86.75 103 HIS A N 1
ATOM 853 C CA . HIS A 1 103 ? 7.469 -7.030 -0.018 1.00 86.75 103 HIS A CA 1
ATOM 854 C C . HIS A 1 103 ? 8.299 -6.200 -1.019 1.00 86.75 103 HIS A C 1
ATOM 856 O O . HIS A 1 103 ? 8.062 -5.004 -1.162 1.00 86.75 103 HIS A O 1
ATOM 862 N N . TYR A 1 104 ? 9.255 -6.836 -1.701 1.00 90.38 104 TYR A N 1
ATOM 863 C CA . TYR A 1 104 ? 10.107 -6.248 -2.735 1.00 90.38 104 TYR A CA 1
ATOM 864 C C . TYR A 1 104 ? 9.586 -6.511 -4.156 1.00 90.38 104 TYR A C 1
ATOM 866 O O . TYR A 1 104 ? 10.281 -6.232 -5.129 1.00 90.38 104 TYR A O 1
ATOM 874 N N . SER A 1 105 ? 8.384 -7.065 -4.299 1.00 93.31 105 SER A N 1
ATOM 875 C CA . SER A 1 105 ? 7.822 -7.414 -5.598 1.00 93.31 105 SER A CA 1
ATOM 876 C C . SER A 1 105 ? 6.624 -6.538 -5.931 1.00 93.31 105 SER A C 1
ATOM 878 O O . SER A 1 105 ? 5.770 -6.268 -5.085 1.00 93.31 105 SER A O 1
ATOM 880 N N . ILE A 1 106 ? 6.524 -6.142 -7.195 1.00 94.94 106 ILE A N 1
ATOM 881 C CA . ILE A 1 106 ? 5.286 -5.653 -7.788 1.00 94.94 106 ILE A CA 1
ATOM 882 C C . ILE A 1 106 ? 4.633 -6.816 -8.501 1.00 94.94 106 ILE A C 1
ATOM 884 O O . ILE A 1 106 ? 5.240 -7.520 -9.312 1.00 94.94 106 ILE A O 1
ATOM 888 N N . VAL A 1 107 ? 3.369 -7.003 -8.181 1.00 96.00 107 VAL A N 1
ATOM 889 C CA . VAL A 1 107 ? 2.586 -8.149 -8.581 1.00 96.00 107 VAL A CA 1
ATOM 890 C C . VAL A 1 107 ? 1.378 -7.662 -9.356 1.00 96.00 107 VAL A C 1
ATOM 892 O O . VAL A 1 107 ? 0.682 -6.760 -8.902 1.00 96.00 107 VAL A O 1
ATOM 895 N N . HIS A 1 108 ? 1.095 -8.309 -10.480 1.00 97.12 108 HIS A N 1
ATOM 896 C CA . HIS A 1 108 ? -0.175 -8.196 -11.183 1.00 97.12 108 HIS A CA 1
ATOM 897 C C . HIS A 1 108 ? -1.111 -9.317 -10.733 1.00 97.12 108 HIS A C 1
ATOM 899 O O . HIS A 1 108 ? -0.711 -10.478 -10.607 1.00 97.12 108 HIS A O 1
ATOM 905 N N . TRP A 1 109 ? -2.359 -8.962 -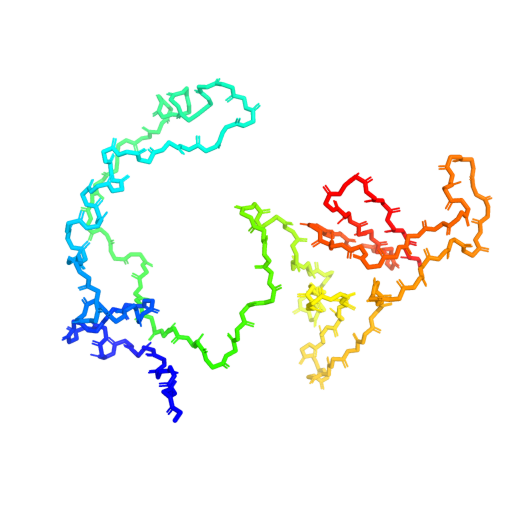10.466 1.00 97.44 109 TRP A N 1
ATOM 906 C CA . TRP A 1 109 ? -3.446 -9.887 -10.205 1.00 97.44 109 TRP A CA 1
ATOM 907 C C . TRP A 1 109 ? -4.596 -9.607 -11.167 1.00 97.44 109 TRP A C 1
ATOM 909 O O . TRP A 1 109 ? -5.014 -8.460 -11.337 1.00 97.44 109 TRP A O 1
ATOM 919 N N . SER A 1 110 ? -5.112 -10.677 -11.769 1.00 97.25 110 SER A N 1
ATOM 920 C CA . SER A 1 110 ? -6.224 -10.626 -12.710 1.00 97.25 110 SER A CA 1
ATOM 921 C C . SER A 1 110 ? -7.455 -11.304 -12.119 1.00 97.25 110 SER A C 1
ATOM 923 O O . SER A 1 110 ? -7.421 -12.499 -11.814 1.00 97.25 110 SER A O 1
ATOM 925 N N . SER A 1 111 ? -8.566 -10.572 -12.008 1.00 96.31 111 SER A N 1
ATOM 926 C CA . SER A 1 111 ? -9.822 -11.121 -11.476 1.00 96.31 111 SER A CA 1
ATOM 927 C C . SER A 1 111 ? -10.473 -12.145 -12.404 1.00 96.31 111 SER A C 1
ATOM 929 O O . SER A 1 111 ? -11.111 -13.079 -11.926 1.00 96.31 111 SER A O 1
ATOM 931 N N . LEU A 1 112 ? -10.263 -12.025 -13.720 1.00 97.19 112 LEU A N 1
ATOM 932 C CA . LEU A 1 112 ? -10.809 -12.954 -14.718 1.00 97.19 112 LEU A CA 1
ATOM 933 C C . LEU A 1 112 ? -10.175 -14.342 -14.624 1.00 97.19 112 LEU A C 1
ATOM 935 O O . LEU A 1 112 ? -10.859 -15.352 -14.749 1.00 97.19 112 LEU A O 1
ATOM 939 N N . SER A 1 113 ? -8.861 -14.390 -14.407 1.00 96.94 113 SER A N 1
ATOM 940 C CA . SER A 1 113 ? -8.127 -15.652 -14.295 1.00 96.94 113 SER A CA 1
ATOM 941 C C . SER A 1 113 ? -7.950 -16.113 -12.849 1.00 96.94 113 SER A C 1
ATOM 943 O O . SER A 1 113 ? -7.556 -17.256 -12.624 1.00 96.94 113 SER A O 1
ATOM 945 N N . SER A 1 114 ? -8.213 -15.235 -11.873 1.00 95.44 114 SER A N 1
ATOM 946 C CA . SER A 1 114 ? -7.852 -15.418 -10.460 1.00 95.44 114 SER A CA 1
ATOM 947 C C . SER A 1 114 ? -6.373 -15.775 -10.263 1.00 95.44 114 SER A C 1
ATOM 949 O O . SER A 1 114 ? -6.006 -16.463 -9.310 1.00 95.44 114 SER A O 1
ATOM 951 N N . LYS A 1 115 ? -5.507 -15.314 -11.176 1.00 95.94 115 LYS A N 1
ATOM 952 C CA . LYS A 1 115 ? -4.068 -15.582 -11.155 1.00 95.94 115 LYS A CA 1
ATOM 953 C C . LYS A 1 115 ? -3.280 -14.350 -10.759 1.00 95.94 115 LYS A C 1
ATOM 955 O O . LYS A 1 115 ? -3.690 -13.211 -10.967 1.00 95.94 115 LYS A O 1
ATOM 960 N N . ARG A 1 116 ? -2.114 -14.639 -10.193 1.00 95.19 116 ARG A N 1
ATOM 961 C CA . ARG A 1 116 ? -1.114 -13.684 -9.748 1.00 95.19 116 ARG A CA 1
ATOM 962 C C . ARG A 1 116 ? 0.184 -13.931 -10.511 1.00 95.19 116 ARG A C 1
ATOM 964 O O . ARG A 1 116 ? 0.634 -15.075 -10.546 1.00 95.19 116 ARG A O 1
ATOM 971 N N . SER A 1 117 ? 0.800 -12.884 -11.041 1.00 96.12 117 SER A N 1
ATOM 972 C CA . SER A 1 117 ? 2.119 -12.933 -11.681 1.00 96.12 117 SER A CA 1
ATOM 973 C C . SER A 1 117 ? 3.022 -11.826 -11.151 1.00 96.12 117 SER A C 1
ATOM 975 O O . SER A 1 117 ? 2.583 -10.697 -10.939 1.00 96.12 117 SER A O 1
ATOM 977 N N . GLU A 1 118 ? 4.293 -12.147 -10.927 1.00 96.56 118 GLU A N 1
ATOM 978 C CA . GLU A 1 118 ? 5.306 -11.157 -10.565 1.00 96.56 118 GLU A CA 1
ATOM 979 C C . GLU A 1 118 ? 5.706 -10.345 -11.804 1.00 96.56 118 GLU A C 1
ATOM 981 O O . GLU A 1 118 ? 5.959 -10.911 -12.866 1.00 96.56 118 GLU A O 1
ATOM 986 N N . VAL A 1 119 ? 5.723 -9.018 -11.674 1.00 96.00 119 VAL A N 1
ATOM 987 C CA . VAL A 1 119 ? 6.026 -8.078 -12.767 1.00 96.00 119 VAL A CA 1
ATOM 988 C C . VAL A 1 119 ? 7.432 -7.505 -12.615 1.00 96.00 119 VAL A C 1
ATOM 990 O O . VAL A 1 119 ? 8.180 -7.391 -13.589 1.00 96.00 119 VAL A O 1
ATOM 993 N N . LEU A 1 120 ? 7.798 -7.139 -11.389 1.00 95.31 120 LEU A N 1
ATOM 994 C CA . LEU A 1 120 ? 9.104 -6.592 -11.042 1.00 95.31 120 LEU A CA 1
ATOM 995 C C . LEU A 1 120 ? 9.480 -7.074 -9.645 1.00 95.31 120 LEU A C 1
ATOM 997 O O . LEU A 1 120 ? 8.661 -6.987 -8.738 1.00 95.31 120 LEU A O 1
ATOM 1001 N N . ASN A 1 121 ? 10.716 -7.528 -9.470 1.00 94.94 121 ASN A N 1
ATOM 1002 C CA . ASN A 1 121 ? 11.263 -7.895 -8.173 1.00 94.94 121 ASN A CA 1
ATOM 1003 C C . ASN A 1 121 ? 12.534 -7.084 -7.918 1.00 94.94 121 ASN A C 1
ATOM 1005 O O . ASN A 1 121 ? 13.512 -7.214 -8.652 1.00 94.94 121 ASN A O 1
ATOM 1009 N N . VAL A 1 122 ? 12.500 -6.239 -6.890 1.00 94.44 122 VAL A N 1
ATOM 1010 C CA . VAL A 1 122 ? 13.611 -5.366 -6.491 1.00 94.44 122 VAL A CA 1
ATOM 1011 C C . VAL A 1 122 ? 14.330 -5.881 -5.240 1.00 94.44 122 VAL A C 1
ATOM 1013 O O . VAL A 1 122 ? 15.061 -5.130 -4.600 1.00 94.44 122 VAL A O 1
ATOM 1016 N N . SER A 1 123 ? 14.141 -7.153 -4.858 1.00 93.31 123 SER A N 1
ATOM 1017 C CA . SER A 1 123 ? 14.859 -7.744 -3.718 1.00 93.31 123 SER A CA 1
ATOM 1018 C C . SER A 1 123 ? 16.340 -7.942 -4.021 1.00 93.31 123 SER A C 1
ATOM 1020 O O . SER A 1 123 ? 17.166 -7.968 -3.112 1.00 93.31 123 SER A O 1
ATOM 1022 N N . GLY A 1 124 ? 16.658 -8.159 -5.297 1.00 90.94 124 GLY A N 1
ATOM 1023 C CA . GLY A 1 124 ? 18.013 -8.272 -5.807 1.00 90.94 124 GLY A CA 1
ATOM 1024 C C . GLY A 1 124 ? 18.513 -6.955 -6.386 1.00 90.94 124 GLY A C 1
ATOM 1025 O O . GLY A 1 124 ? 17.994 -5.878 -6.097 1.00 90.94 124 GLY A O 1
ATOM 1026 N N . HIS A 1 125 ? 19.535 -7.078 -7.221 1.00 94.00 125 HIS A N 1
ATOM 1027 C CA . HIS A 1 125 ? 20.073 -5.970 -7.984 1.00 94.00 125 HIS A CA 1
ATOM 1028 C C . HIS A 1 125 ? 19.247 -5.731 -9.255 1.00 94.00 125 HIS A C 1
ATOM 1030 O O . HIS A 1 125 ? 18.991 -6.670 -10.011 1.00 94.00 125 HIS A O 1
ATOM 1036 N N . VAL A 1 126 ? 18.845 -4.485 -9.494 1.00 93.44 126 VAL A N 1
ATOM 1037 C CA . VAL A 1 126 ? 18.084 -4.053 -10.670 1.00 93.44 126 VAL A CA 1
ATOM 1038 C C . VAL A 1 126 ? 18.859 -2.947 -11.368 1.00 93.44 126 VAL A C 1
ATOM 1040 O O . VAL A 1 126 ? 18.956 -1.838 -10.851 1.00 93.44 126 VAL A O 1
ATOM 1043 N N . ALA A 1 127 ? 19.380 -3.247 -12.555 1.00 93.06 127 ALA A N 1
ATOM 1044 C CA . ALA A 1 127 ? 20.116 -2.302 -13.385 1.00 93.06 127 ALA A CA 1
ATOM 1045 C C . ALA A 1 127 ? 19.359 -2.002 -14.693 1.00 93.06 127 ALA A C 1
ATOM 1047 O O . ALA A 1 127 ? 18.624 -2.865 -15.185 1.00 93.06 127 ALA A O 1
ATOM 1048 N N . PRO A 1 128 ? 19.524 -0.801 -15.276 1.00 91.94 128 PRO A N 1
ATOM 1049 C CA . PRO A 1 128 ? 18.916 -0.465 -16.559 1.00 91.94 128 PRO A CA 1
ATOM 1050 C C . PRO A 1 128 ? 19.403 -1.386 -17.686 1.00 91.94 128 PRO A C 1
ATOM 1052 O O . PRO A 1 128 ? 20.604 -1.591 -17.855 1.00 91.94 128 PRO A O 1
ATOM 1055 N N . CYS A 1 129 ? 18.479 -1.895 -18.505 1.00 89.75 129 CYS A N 1
ATOM 1056 C CA . CYS A 1 129 ? 18.830 -2.612 -19.738 1.00 89.75 129 CYS A CA 1
ATOM 1057 C C . CYS A 1 129 ? 19.189 -1.659 -20.891 1.00 89.75 129 CYS A C 1
ATOM 1059 O O . CYS A 1 129 ? 19.871 -2.053 -21.834 1.00 89.75 129 CYS A O 1
ATOM 1061 N N . GLU A 1 130 ? 18.747 -0.404 -20.807 1.00 88.06 130 GLU A N 1
ATOM 1062 C CA . GLU A 1 130 ? 18.968 0.638 -21.806 1.00 88.06 130 GLU A CA 1
ATOM 1063 C C . GLU A 1 130 ? 19.690 1.834 -21.184 1.00 88.06 130 GLU A C 1
ATOM 1065 O O . GLU A 1 130 ? 19.502 2.155 -20.008 1.00 88.06 130 GLU A O 1
ATOM 1070 N N . LYS A 1 131 ? 20.513 2.516 -21.985 1.00 87.81 131 LYS A N 1
ATOM 1071 C CA . LYS A 1 131 ? 21.224 3.722 -21.557 1.00 87.81 131 LYS A CA 1
ATOM 1072 C C . LYS A 1 131 ? 20.453 4.956 -22.000 1.00 87.81 131 LYS A C 1
ATOM 1074 O O . LYS A 1 131 ? 20.445 5.275 -23.186 1.00 87.81 131 LYS A O 1
ATOM 1079 N N . HIS A 1 132 ? 19.896 5.680 -21.037 1.00 86.12 132 HIS A N 1
ATOM 1080 C CA . HIS A 1 132 ? 19.282 6.987 -21.258 1.00 86.12 132 HIS A CA 1
ATOM 1081 C C . HIS A 1 132 ? 20.052 8.073 -20.488 1.00 86.12 132 HIS A C 1
ATOM 1083 O O . HIS A 1 132 ? 20.663 7.780 -19.453 1.00 86.12 132 HIS A O 1
ATOM 1089 N N . PRO A 1 133 ? 20.078 9.332 -20.965 1.00 88.81 133 PRO A N 1
ATOM 1090 C CA . PRO A 1 133 ? 20.671 10.435 -20.213 1.00 88.81 133 PRO A CA 1
ATOM 1091 C C . PRO A 1 133 ? 20.063 10.542 -18.807 1.00 88.81 133 PRO A C 1
ATOM 1093 O O . PRO A 1 133 ? 18.845 10.568 -18.653 1.00 88.81 133 PRO A O 1
ATOM 1096 N N . GLY A 1 134 ? 20.914 10.595 -17.780 1.00 84.88 134 GLY A N 1
ATOM 1097 C CA . GLY A 1 134 ? 20.484 10.641 -16.377 1.00 84.88 134 GLY A CA 1
ATOM 1098 C C . GLY A 1 134 ? 20.186 9.278 -15.741 1.00 84.88 134 GLY A C 1
ATOM 1099 O O . GLY A 1 134 ? 19.906 9.228 -14.546 1.00 84.88 134 GLY A O 1
ATOM 1100 N N . SER A 1 135 ? 20.280 8.168 -16.484 1.00 87.44 135 SER A N 1
ATOM 1101 C CA . SER A 1 135 ? 20.171 6.831 -15.892 1.00 87.44 135 SER A CA 1
ATOM 1102 C C . SER A 1 135 ? 21.362 6.519 -14.987 1.00 87.44 135 SER A C 1
ATOM 1104 O O . SER A 1 135 ? 22.520 6.625 -15.398 1.00 87.44 135 SER A O 1
ATOM 1106 N N . LEU A 1 136 ? 21.074 6.044 -13.775 1.00 88.06 136 LEU A 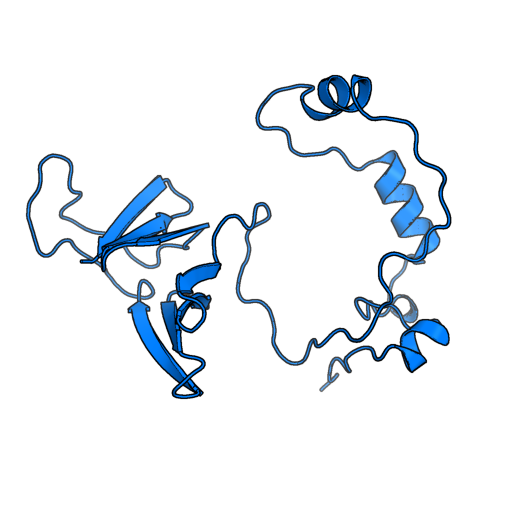N 1
ATOM 1107 C CA . LEU A 1 136 ? 22.079 5.452 -12.901 1.00 88.06 136 LEU A CA 1
ATOM 1108 C C . LEU A 1 136 ? 22.397 4.035 -13.397 1.00 88.06 136 LEU A C 1
ATOM 1110 O O . LEU A 1 136 ? 21.656 3.094 -13.127 1.00 88.06 136 LEU A O 1
ATOM 1114 N N . LEU A 1 137 ? 23.486 3.893 -14.155 1.00 89.19 137 LEU A N 1
ATOM 1115 C CA . LEU A 1 137 ? 23.864 2.617 -14.781 1.00 89.19 137 LEU A CA 1
ATOM 1116 C C . LEU A 1 137 ? 24.251 1.532 -13.775 1.00 89.19 137 LEU A C 1
ATOM 1118 O O . LEU A 1 137 ? 24.127 0.354 -14.094 1.00 89.19 137 LEU A O 1
ATOM 1122 N N . GLU A 1 138 ? 24.700 1.925 -12.581 1.00 91.00 138 GLU A N 1
ATOM 1123 C CA . GLU A 1 138 ? 24.939 0.987 -11.485 1.00 91.00 138 GLU A CA 1
ATOM 1124 C C . GLU A 1 138 ? 23.640 0.315 -11.040 1.00 91.00 138 GLU A C 1
ATOM 1126 O O . GLU A 1 138 ? 23.697 -0.804 -10.573 1.00 91.00 138 GLU A O 1
ATOM 1131 N N . GLY A 1 139 ? 22.469 0.927 -11.238 1.00 92.62 139 GLY A N 1
ATOM 1132 C CA . GLY A 1 139 ? 21.203 0.365 -10.780 1.00 92.62 139 GLY A CA 1
ATOM 1133 C C . GLY A 1 139 ? 20.985 0.510 -9.275 1.00 92.62 139 GLY A C 1
ATOM 1134 O O . GLY A 1 139 ? 21.603 1.337 -8.607 1.00 92.62 139 GLY A O 1
ATOM 1135 N N . PHE A 1 140 ? 20.061 -0.288 -8.747 1.00 94.12 140 PHE A N 1
ATOM 1136 C CA . PHE A 1 140 ? 19.640 -0.255 -7.350 1.00 94.12 140 PHE A CA 1
ATOM 1137 C C . PHE A 1 140 ? 19.591 -1.661 -6.757 1.00 94.12 140 PHE A C 1
ATOM 1139 O O . PHE A 1 140 ? 19.453 -2.650 -7.475 1.00 94.12 140 PHE A O 1
ATOM 1146 N N . THR A 1 141 ? 19.664 -1.759 -5.433 1.00 91.75 141 THR A N 1
ATOM 1147 C CA . THR A 1 141 ? 19.587 -3.034 -4.714 1.00 91.75 141 THR A CA 1
ATOM 1148 C C . THR A 1 141 ? 18.637 -2.888 -3.538 1.00 91.75 141 THR A C 1
ATOM 1150 O O . THR A 1 141 ? 18.750 -1.924 -2.785 1.00 91.75 141 THR A O 1
ATOM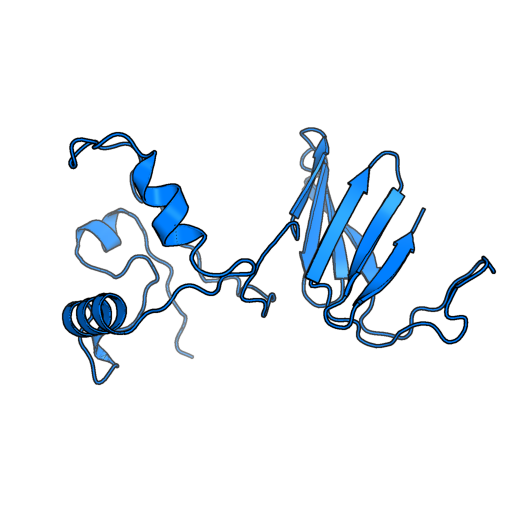 1153 N N . GLN A 1 142 ? 17.725 -3.849 -3.358 1.00 91.81 142 GLN A N 1
ATOM 1154 C CA . GLN A 1 142 ? 16.787 -3.869 -2.224 1.00 91.81 142 GLN A CA 1
ATOM 1155 C C . GLN A 1 142 ? 15.989 -2.565 -2.058 1.00 91.81 142 GLN A C 1
ATOM 1157 O O . GLN A 1 142 ? 15.709 -2.132 -0.937 1.00 91.81 142 GLN A O 1
ATOM 1162 N N . THR A 1 143 ? 15.596 -1.943 -3.171 1.00 91.81 143 THR A N 1
ATOM 1163 C CA . THR A 1 143 ? 14.798 -0.715 -3.153 1.00 91.81 143 THR A CA 1
ATOM 1164 C C . THR A 1 143 ? 13.486 -0.951 -2.408 1.00 91.81 143 THR A C 1
ATOM 1166 O O . THR A 1 143 ? 12.689 -1.814 -2.776 1.00 91.81 143 THR A O 1
ATOM 1169 N N . GLN A 1 144 ? 13.225 -0.167 -1.360 1.00 90.31 144 GLN A N 1
ATOM 1170 C CA . GLN A 1 144 ? 11.899 -0.138 -0.748 1.00 90.31 144 GLN A CA 1
ATOM 1171 C C . GLN A 1 144 ? 10.964 0.676 -1.631 1.00 90.31 144 GLN A C 1
ATOM 1173 O O . GLN A 1 144 ? 11.118 1.888 -1.739 1.00 90.31 144 GLN A O 1
ATOM 1178 N N . ILE A 1 145 ? 9.984 0.015 -2.241 1.00 91.19 145 ILE A N 1
ATOM 1179 C CA . ILE A 1 145 ? 8.989 0.681 -3.082 1.00 91.19 145 ILE A CA 1
ATOM 1180 C C . ILE A 1 145 ? 8.028 1.477 -2.187 1.00 91.19 145 ILE A C 1
ATOM 1182 O O . ILE A 1 145 ? 7.379 0.918 -1.300 1.00 91.19 145 ILE A O 1
ATOM 1186 N N . SER A 1 146 ? 7.936 2.784 -2.430 1.00 90.12 146 SER A N 1
ATOM 1187 C CA . SER A 1 146 ? 7.077 3.732 -1.705 1.00 90.12 146 SER A CA 1
ATOM 1188 C C . SER A 1 146 ? 5.810 4.104 -2.480 1.00 90.12 146 SER A C 1
ATOM 1190 O O . SER A 1 146 ? 4.810 4.479 -1.867 1.00 90.12 146 SER A O 1
ATOM 1192 N N . THR A 1 147 ? 5.831 3.973 -3.810 1.00 92.25 147 THR A N 1
ATOM 1193 C CA . THR A 1 147 ? 4.722 4.303 -4.716 1.00 92.25 147 THR A CA 1
ATOM 1194 C C . THR A 1 147 ? 4.880 3.566 -6.046 1.00 92.25 147 THR A C 1
ATOM 1196 O O . THR A 1 147 ? 5.999 3.256 -6.459 1.00 92.25 147 THR A O 1
ATOM 1199 N N . LEU A 1 148 ? 3.779 3.338 -6.764 1.00 94.69 148 LEU A N 1
ATOM 1200 C CA . LEU A 1 148 ? 3.812 2.912 -8.163 1.00 94.69 148 LEU A CA 1
ATOM 1201 C C . LEU A 1 148 ? 2.719 3.578 -9.002 1.00 94.69 148 LEU A C 1
ATOM 1203 O O . LEU A 1 148 ? 1.720 4.073 -8.481 1.00 94.69 148 LEU A O 1
ATOM 1207 N N . ALA A 1 149 ? 2.912 3.557 -10.315 1.00 96.19 149 ALA A N 1
ATOM 1208 C CA . ALA A 1 149 ? 1.903 3.888 -11.310 1.00 96.19 149 ALA A CA 1
ATOM 1209 C C . ALA A 1 149 ? 2.030 2.924 -12.493 1.00 96.19 149 ALA A C 1
ATOM 1211 O O . ALA A 1 149 ? 3.144 2.577 -12.889 1.00 96.19 149 ALA A O 1
ATOM 1212 N N . VAL A 1 150 ? 0.897 2.490 -13.053 1.00 96.75 150 VAL A N 1
ATOM 1213 C CA . VAL A 1 150 ? 0.879 1.598 -14.222 1.00 96.75 150 VAL A CA 1
ATOM 1214 C C . VAL A 1 150 ? -0.113 2.104 -15.257 1.00 96.75 150 VAL A C 1
ATOM 1216 O O . VAL A 1 150 ? -1.279 2.340 -14.946 1.00 96.75 150 VAL A O 1
ATOM 1219 N N . ARG A 1 151 ? 0.315 2.277 -16.502 1.00 95.50 151 ARG A N 1
ATOM 1220 C CA . ARG A 1 151 ? -0.571 2.703 -17.588 1.00 95.50 151 ARG A CA 1
ATOM 1221 C C . ARG A 1 151 ? 0.036 2.339 -18.933 1.00 95.50 151 ARG A C 1
ATOM 1223 O O . ARG A 1 151 ? 1.236 2.484 -19.093 1.00 95.50 151 ARG A O 1
ATOM 1230 N N . ASP A 1 152 ? -0.787 1.910 -19.889 1.00 93.81 152 ASP A N 1
ATOM 1231 C CA . ASP A 1 152 ? -0.363 1.685 -21.280 1.00 93.81 152 ASP A CA 1
ATOM 1232 C C . ASP A 1 152 ? 0.890 0.782 -21.380 1.00 93.81 152 ASP A C 1
ATOM 1234 O O . ASP A 1 152 ? 1.826 1.067 -22.117 1.00 93.81 152 ASP A O 1
ATOM 1238 N N . ASN A 1 153 ? 0.906 -0.302 -20.589 1.00 90.88 153 ASN A N 1
ATOM 1239 C CA . ASN A 1 153 ? 2.024 -1.247 -20.402 1.00 90.88 153 ASN A CA 1
ATOM 1240 C C . ASN A 1 153 ? 3.310 -0.665 -19.791 1.00 90.88 153 ASN A C 1
ATOM 1242 O O . ASN A 1 153 ? 4.287 -1.384 -19.636 1.00 90.88 153 ASN A O 1
ATOM 1246 N N . LEU A 1 154 ? 3.295 0.590 -19.355 1.00 95.25 154 LEU A N 1
ATOM 1247 C CA . LEU A 1 154 ? 4.388 1.212 -18.627 1.00 95.25 154 LEU A CA 1
ATOM 1248 C C . LEU A 1 154 ? 4.149 1.113 -17.120 1.00 95.25 154 LEU A C 1
ATOM 1250 O O . LEU A 1 154 ? 3.124 1.572 -16.611 1.00 95.25 154 LEU A O 1
ATOM 1254 N N . LEU A 1 155 ? 5.115 0.556 -16.400 1.00 96.38 155 LEU A N 1
ATOM 1255 C CA . LEU A 1 155 ? 5.177 0.549 -14.945 1.00 96.38 155 LEU A CA 1
ATOM 1256 C C . LEU A 1 155 ? 6.283 1.489 -14.473 1.00 96.38 155 LEU A C 1
ATOM 1258 O O . LEU A 1 155 ? 7.429 1.400 -14.911 1.00 96.38 155 LEU A O 1
ATOM 1262 N N . ILE A 1 156 ? 5.944 2.343 -13.512 1.00 96.06 156 ILE A N 1
ATOM 1263 C CA . ILE A 1 156 ? 6.888 3.208 -12.807 1.00 96.06 156 ILE A CA 1
ATOM 1264 C C . ILE A 1 156 ? 6.797 2.895 -11.316 1.00 96.06 156 ILE A C 1
ATOM 1266 O O . ILE A 1 156 ? 5.706 2.913 -10.744 1.00 96.06 156 ILE A O 1
ATOM 1270 N N . ALA A 1 157 ? 7.937 2.629 -10.687 1.00 94.94 157 ALA A N 1
ATOM 1271 C CA . ALA A 1 157 ? 8.058 2.405 -9.254 1.00 94.94 157 ALA A CA 1
ATOM 1272 C C . ALA A 1 157 ? 8.992 3.448 -8.637 1.00 94.94 157 ALA A C 1
ATOM 1274 O O . ALA A 1 157 ? 10.117 3.634 -9.102 1.00 94.94 157 ALA A O 1
ATOM 1275 N N . GLY A 1 158 ? 8.510 4.124 -7.596 1.00 93.44 158 GLY A N 1
ATOM 1276 C CA . GLY A 1 158 ? 9.291 5.063 -6.799 1.00 93.44 158 GLY A CA 1
ATOM 1277 C C . GLY A 1 158 ? 9.801 4.396 -5.527 1.00 93.44 158 GLY A C 1
ATOM 1278 O O . GLY A 1 158 ? 9.043 3.693 -4.852 1.00 93.44 158 GLY A O 1
ATOM 1279 N N . GLY A 1 159 ? 11.074 4.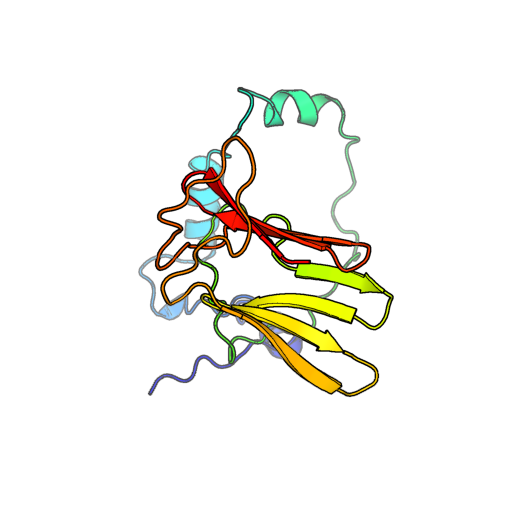606 -5.209 1.00 91.31 159 GLY A N 1
ATOM 1280 C CA . GLY A 1 159 ? 11.691 4.147 -3.971 1.00 91.31 159 GLY A CA 1
ATOM 1281 C C . GLY A 1 159 ? 11.571 5.157 -2.825 1.00 91.31 159 GLY A C 1
ATOM 1282 O O . GLY A 1 159 ? 11.062 6.268 -2.987 1.00 91.31 159 GLY A O 1
ATOM 1283 N N . PHE A 1 160 ? 11.997 4.765 -1.627 1.00 87.31 160 PHE A N 1
ATOM 1284 C CA . PHE A 1 160 ? 12.007 5.632 -0.441 1.00 87.31 160 PHE A CA 1
ATOM 1285 C C . PHE A 1 160 ? 13.100 6.710 -0.474 1.00 87.31 160 PHE A C 1
ATOM 1287 O O . PHE A 1 160 ? 12.936 7.750 0.158 1.00 87.31 160 PHE A O 1
ATOM 1294 N N . GLN A 1 161 ? 14.209 6.465 -1.174 1.00 88.75 161 GLN A N 1
ATOM 1295 C CA . GLN A 1 161 ? 15.375 7.355 -1.249 1.00 88.75 161 GLN A CA 1
ATOM 1296 C C . GLN A 1 161 ? 15.385 8.185 -2.543 1.00 88.75 161 GLN A C 1
ATOM 1298 O O . GLN A 1 161 ? 16.403 8.769 -2.907 1.00 88.75 161 GLN A O 1
ATOM 1303 N N . GLY A 1 162 ? 14.247 8.253 -3.242 1.00 89.44 162 GLY A N 1
ATOM 1304 C CA . GLY A 1 162 ? 14.112 8.973 -4.509 1.00 89.44 162 GLY A CA 1
ATOM 1305 C C . GLY A 1 162 ? 14.477 8.146 -5.742 1.00 89.44 162 GLY A C 1
ATOM 1306 O O . GLY A 1 162 ? 14.618 8.710 -6.826 1.00 89.44 162 GLY A O 1
ATOM 1307 N N . GLU A 1 163 ? 14.619 6.824 -5.608 1.00 93.00 163 GLU A N 1
ATOM 1308 C CA . GLU A 1 163 ? 14.830 5.934 -6.748 1.00 93.00 163 GLU A CA 1
ATOM 1309 C C . GLU A 1 163 ? 13.623 5.966 -7.693 1.00 93.00 163 GLU A C 1
ATOM 1311 O O . GLU A 1 163 ? 12.472 6.012 -7.251 1.00 93.00 163 GLU A O 1
ATOM 1316 N N . LEU A 1 164 ? 13.882 5.881 -8.998 1.00 94.31 164 LEU A N 1
ATOM 1317 C CA . LEU A 1 164 ? 12.848 5.777 -10.020 1.00 94.31 164 LEU A CA 1
ATOM 1318 C C . LEU A 1 164 ? 13.181 4.612 -10.949 1.00 94.31 164 LEU A C 1
ATOM 1320 O O . LEU A 1 164 ? 14.172 4.649 -11.678 1.00 94.31 164 LEU A O 1
ATOM 1324 N N . ILE A 1 165 ? 12.350 3.573 -10.915 1.00 95.25 165 ILE A N 1
ATOM 1325 C CA . ILE A 1 165 ? 12.504 2.372 -11.736 1.00 95.25 165 ILE A CA 1
ATOM 1326 C C . ILE A 1 165 ? 11.374 2.351 -12.759 1.00 95.25 165 ILE A C 1
ATOM 1328 O O . ILE A 1 165 ? 10.198 2.390 -12.400 1.00 95.25 165 ILE A O 1
ATOM 1332 N N . CYS A 1 166 ? 11.739 2.281 -14.036 1.00 94.25 166 CYS A N 1
ATOM 1333 C CA . CYS A 1 166 ? 10.809 2.211 -15.154 1.00 94.25 166 CYS A CA 1
ATOM 1334 C C . CYS A 1 166 ? 10.899 0.833 -15.814 1.00 94.25 166 CYS A C 1
ATOM 1336 O O . CYS A 1 166 ? 11.999 0.339 -16.071 1.00 94.25 166 CYS A O 1
ATOM 1338 N N . LYS A 1 167 ? 9.749 0.217 -16.086 1.00 93.06 167 LYS A N 1
ATOM 1339 C CA . LYS A 1 167 ? 9.631 -1.056 -16.799 1.00 93.06 167 LYS A CA 1
ATOM 1340 C C . LYS A 1 167 ? 8.538 -0.924 -17.859 1.00 93.06 167 LYS A C 1
ATOM 1342 O O . LYS A 1 167 ? 7.396 -0.635 -17.508 1.00 93.06 167 LYS A O 1
ATOM 1347 N N . ALA A 1 168 ? 8.903 -1.140 -19.119 1.00 88.06 168 ALA A N 1
ATOM 1348 C CA . ALA A 1 168 ? 7.980 -1.288 -20.244 1.00 88.06 168 ALA A CA 1
ATOM 1349 C C . ALA A 1 168 ? 7.745 -2.772 -20.577 1.00 88.06 168 ALA A C 1
ATOM 1351 O O . ALA A 1 168 ? 8.555 -3.615 -20.112 1.00 88.06 168 ALA A O 1
#

Radius of gyration: 21.2 Å; chains: 1; bounding box: 50×47×52 Å

Organism: Trifolium pratense (NCBI:txid57577)

Secondary structure (DSSP, 8-state):
------EEHHHHHTT--TT---GGGSSS-HHHHHHHHHHH-----SSTTHHHHHHTTPPP--TT-------EE--SSPP----SS--SSEEESSSSEEEEEETTEEEEEETTTTEEEEEEE-SSEE--SS--TT--TT-EES--EEEEEEETTEEEEEETTS-EEEE-

pLDDT: mean 88.4, std 9.24, range [43.53, 97.44]